Protein AF-A0A0U4VN98-F1 (afdb_monomer)

Sequence (95 aa):
MAAYDFILNDASGRRILDRARFALRIIHRGVVTNPTNNFTTKTYDVPGDLGSRYMIWVQEEKQGYGIPAYRVDGRRVTLNLTGNQSALILAVSFG

Solvent-accessible surface area (backbone atoms only — not comparable to full-atom values): 5876 Å² total; per-residue (Å²): 136,71,78,58,85,51,78,44,59,47,98,86,67,49,74,77,36,77,75,58,75,56,65,59,41,80,78,43,80,49,76,52,66,42,93,44,77,51,78,47,78,48,77,47,72,58,83,78,86,70,73,95,51,55,48,81,46,78,38,53,63,53,92,90,72,57,67,61,59,67,48,78,57,92,59,34,37,40,35,47,31,46,52,67,35,39,36,30,41,33,34,32,32,66,123

Foldseek 3Di:
DDWDFDFDADPVRHTPDHRDTFDKDFPDKDKDWDPAQAKDKDKDFTDDDLPDFKDKDKDWPDPPQGGFDWDDDPRMIIGTDHGGTMIMITIIGTD

Mean predicted aligned error: 9.32 Å

Radius of gyration: 14.79 Å; Cα contacts (8 Å, |Δi|>4): 197; chains: 1; bounding box: 32×34×34 Å

Secondary structure (DSSP, 8-state):
--B----EE-TTS-EEESS---BEEEEEEEEEE-SSSS-EEEEEEPPS---SSEEEEEEESSTTS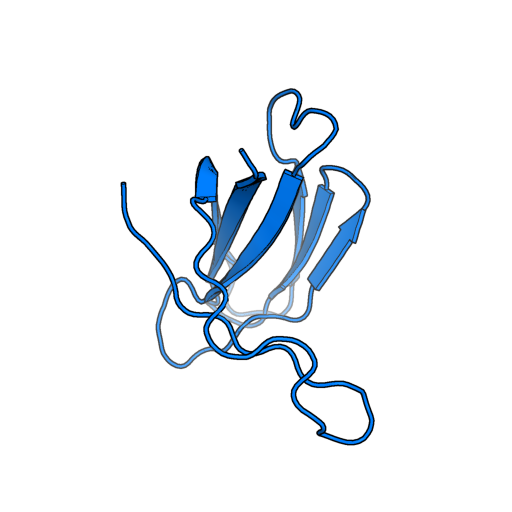-PPEEEEETTEEEEEE-TT-EEEEEEEEE-

Structure (mmCIF, N/CA/C/O backbone):
data_AF-A0A0U4VN98-F1
#
_entry.id   AF-A0A0U4VN98-F1
#
loop_
_atom_site.group_PDB
_atom_site.id
_atom_site.type_symbol
_atom_site.label_atom_id
_atom_site.label_alt_id
_atom_site.label_comp_id
_atom_site.label_asym_id
_atom_site.label_entity_id
_atom_site.label_seq_id
_atom_site.pdbx_PDB_ins_code
_atom_site.Cartn_x
_atom_site.Cartn_y
_atom_site.Cartn_z
_atom_site.occupancy
_atom_site.B_iso_or_equiv
_atom_site.auth_seq_id
_atom_site.auth_comp_id
_atom_site.auth_asym_id
_atom_site.auth_atom_id
_atom_site.pdbx_PDB_model_num
ATOM 1 N N . MET A 1 1 ? 19.798 -8.767 -1.448 1.00 47.50 1 MET A N 1
ATOM 2 C CA . MET A 1 1 ? 18.459 -8.965 -2.047 1.00 47.50 1 MET A CA 1
ATOM 3 C C . MET A 1 1 ? 17.729 -9.998 -1.204 1.00 47.50 1 MET A C 1
ATOM 5 O O . MET A 1 1 ? 18.316 -11.042 -0.958 1.00 47.50 1 MET A O 1
ATOM 9 N N . ALA A 1 2 ? 16.527 -9.700 -0.706 1.00 41.19 2 ALA A N 1
ATOM 10 C CA . ALA A 1 2 ? 15.699 -10.670 0.016 1.00 41.19 2 ALA A CA 1
ATOM 11 C C . ALA A 1 2 ? 14.733 -11.340 -0.974 1.00 41.19 2 ALA A C 1
ATOM 13 O O . ALA A 1 2 ? 14.122 -10.647 -1.787 1.00 41.19 2 ALA A O 1
ATOM 14 N N . ALA A 1 3 ? 14.635 -12.669 -0.936 1.00 41.25 3 ALA A N 1
ATOM 15 C CA . ALA A 1 3 ? 13.678 -13.443 -1.723 1.00 41.25 3 ALA A CA 1
ATOM 16 C C . ALA A 1 3 ? 12.459 -13.766 -0.849 1.00 41.25 3 ALA A C 1
ATOM 18 O O . ALA A 1 3 ? 12.627 -14.158 0.304 1.00 41.25 3 ALA A O 1
ATOM 19 N N . TYR A 1 4 ? 11.259 -13.597 -1.398 1.00 49.09 4 TYR A N 1
ATOM 20 C CA . TYR A 1 4 ? 9.993 -13.877 -0.721 1.00 49.09 4 TYR A CA 1
ATOM 21 C C . TYR A 1 4 ? 9.276 -15.006 -1.464 1.00 49.09 4 TYR A C 1
ATOM 23 O O . TYR A 1 4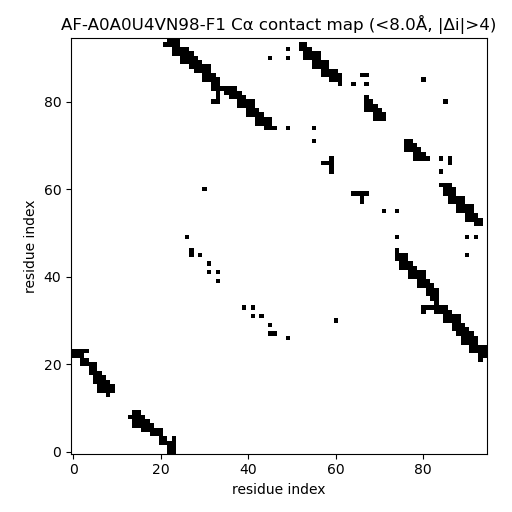 ? 9.243 -14.999 -2.696 1.00 49.09 4 TYR A O 1
ATOM 31 N N . ASP A 1 5 ? 8.722 -15.970 -0.729 1.00 46.62 5 ASP A N 1
ATOM 32 C CA . ASP A 1 5 ? 7.946 -17.066 -1.308 1.00 46.62 5 ASP A CA 1
ATOM 33 C C . ASP A 1 5 ? 6.470 -16.648 -1.403 1.00 46.62 5 ASP A C 1
ATOM 35 O O . ASP A 1 5 ? 5.876 -16.208 -0.418 1.00 46.62 5 ASP A O 1
ATOM 39 N N . PHE A 1 6 ? 5.871 -16.787 -2.587 1.00 49.78 6 PHE A N 1
ATOM 40 C CA . PHE A 1 6 ? 4.453 -16.506 -2.817 1.00 49.78 6 PHE A CA 1
ATOM 41 C C . PHE A 1 6 ? 3.725 -17.764 -3.279 1.00 49.78 6 PHE A C 1
ATOM 43 O O . PHE A 1 6 ? 4.266 -18.560 -4.049 1.00 49.78 6 PHE A O 1
ATOM 50 N N . ILE A 1 7 ? 2.473 -17.903 -2.845 1.00 51.16 7 ILE A N 1
ATOM 51 C CA . ILE A 1 7 ? 1.534 -18.909 -3.342 1.00 51.16 7 ILE A CA 1
ATOM 52 C C . ILE A 1 7 ? 0.335 -18.152 -3.915 1.00 51.16 7 ILE A C 1
ATOM 54 O O . ILE A 1 7 ? -0.350 -17.437 -3.185 1.00 51.16 7 ILE A O 1
ATOM 58 N N . LEU A 1 8 ? 0.093 -18.301 -5.218 1.00 53.84 8 LEU A N 1
ATOM 59 C CA . LEU A 1 8 ? -1.101 -17.788 -5.895 1.00 53.84 8 LEU A CA 1
ATOM 60 C C . LEU A 1 8 ? -1.998 -18.967 -6.263 1.00 53.84 8 LEU A C 1
ATOM 62 O O . LEU A 1 8 ? -1.580 -19.869 -6.994 1.00 53.84 8 LEU A O 1
ATOM 66 N N . ASN A 1 9 ? -3.231 -18.937 -5.768 1.00 59.94 9 ASN A N 1
ATOM 67 C CA . ASN A 1 9 ? -4.266 -19.909 -6.101 1.00 59.94 9 ASN A CA 1
ATOM 68 C C . ASN A 1 9 ? -5.299 -19.264 -7.033 1.00 59.94 9 ASN A C 1
ATOM 70 O O . ASN A 1 9 ? -5.551 -18.062 -6.931 1.00 59.94 9 ASN A O 1
ATOM 74 N N . ASP A 1 10 ? -5.904 -20.046 -7.926 1.00 50.19 10 ASP A N 1
ATOM 75 C CA . ASP A 1 10 ? -7.096 -19.605 -8.653 1.00 50.19 10 ASP A CA 1
ATOM 76 C C . ASP A 1 10 ? -8.334 -19.645 -7.750 1.00 50.19 10 ASP A C 1
ATOM 78 O O . ASP A 1 10 ? -8.298 -20.129 -6.617 1.00 50.19 10 ASP A O 1
ATOM 82 N N . ALA A 1 11 ? -9.453 -19.136 -8.270 1.00 43.28 11 ALA A N 1
ATOM 83 C CA . ALA A 1 11 ? -10.736 -19.141 -7.571 1.00 43.28 11 ALA A CA 1
ATOM 84 C C . ALA A 1 11 ? -11.236 -20.560 -7.225 1.00 43.28 11 ALA A C 1
ATOM 86 O O . ALA A 1 11 ? -12.074 -20.704 -6.340 1.00 43.28 11 ALA A O 1
ATOM 87 N N . SER A 1 12 ? -10.714 -21.602 -7.886 1.00 61.19 12 SER A N 1
ATOM 88 C CA . SER A 1 12 ? -11.002 -23.009 -7.580 1.00 61.19 12 SER A CA 1
ATOM 89 C C . SER A 1 12 ? -10.023 -23.636 -6.577 1.00 61.19 12 SER A C 1
ATOM 91 O O . SER A 1 12 ? -10.131 -24.819 -6.267 1.00 61.19 12 SER A O 1
ATOM 93 N N . GLY A 1 13 ? -9.074 -22.855 -6.046 1.00 62.00 13 GLY A N 1
ATOM 94 C CA . GLY A 1 13 ? -8.089 -23.302 -5.061 1.00 62.00 13 GLY A CA 1
ATOM 95 C C . GLY A 1 13 ? -6.888 -24.039 -5.656 1.00 62.00 13 GLY A C 1
ATOM 96 O O . GLY A 1 13 ? -6.043 -24.531 -4.906 1.00 62.00 13 GLY A O 1
ATOM 97 N N . ARG A 1 14 ? -6.766 -24.113 -6.985 1.00 56.66 14 ARG A N 1
ATOM 98 C CA . ARG A 1 14 ? -5.607 -24.727 -7.637 1.00 56.66 14 ARG A CA 1
ATOM 99 C C . ARG A 1 14 ? -4.436 -23.749 -7.618 1.00 56.66 14 ARG A C 1
ATOM 101 O O . ARG A 1 14 ? -4.576 -22.582 -7.981 1.00 56.66 14 ARG A O 1
ATOM 108 N N . ARG A 1 15 ? -3.259 -24.247 -7.229 1.00 50.59 15 ARG A N 1
ATOM 109 C CA . ARG A 1 15 ? -2.001 -23.488 -7.248 1.00 50.59 15 ARG A CA 1
ATOM 110 C C . ARG A 1 15 ? -1.634 -23.141 -8.689 1.00 50.59 15 ARG A C 1
ATOM 112 O O . ARG A 1 15 ? -1.312 -24.030 -9.472 1.00 50.59 15 ARG A O 1
ATOM 119 N N . ILE A 1 16 ? -1.687 -21.858 -9.031 1.00 46.06 16 ILE A N 1
ATOM 120 C CA . ILE A 1 16 ? -1.274 -21.338 -10.345 1.00 46.06 16 ILE A CA 1
ATOM 121 C C . ILE A 1 16 ? 0.225 -21.006 -10.335 1.00 46.06 16 ILE A C 1
ATOM 123 O O . ILE A 1 16 ? 0.883 -21.043 -11.370 1.00 46.06 16 ILE A O 1
ATOM 127 N N . LEU A 1 17 ? 0.772 -20.702 -9.155 1.00 51.12 17 LEU A N 1
ATOM 128 C CA . LEU A 1 17 ? 2.180 -20.389 -8.947 1.00 51.12 17 LEU A CA 1
ATOM 129 C C . LEU A 1 17 ? 2.651 -21.070 -7.652 1.00 51.12 17 LEU A C 1
ATOM 131 O O . LEU A 1 17 ? 2.186 -20.716 -6.567 1.00 51.12 17 LEU A O 1
ATOM 135 N N . ASP A 1 18 ? 3.546 -22.054 -7.767 1.00 45.50 18 ASP A N 1
ATOM 136 C CA . ASP A 1 18 ? 4.157 -22.773 -6.639 1.00 45.50 18 ASP A CA 1
ATOM 137 C C . ASP A 1 18 ? 5.678 -22.544 -6.674 1.00 45.50 18 ASP A C 1
ATOM 139 O O . ASP A 1 18 ? 6.332 -22.857 -7.669 1.00 45.50 18 ASP A O 1
ATOM 143 N N . ARG A 1 19 ? 6.239 -21.949 -5.612 1.00 48.41 19 ARG A N 1
ATOM 144 C CA . ARG A 1 19 ? 7.686 -21.682 -5.432 1.00 48.41 19 ARG A CA 1
ATOM 145 C C . ARG A 1 19 ? 8.369 -20.820 -6.505 1.00 48.41 19 ARG A C 1
ATOM 147 O O . ARG A 1 19 ? 9.591 -20.886 -6.657 1.00 48.41 19 ARG A O 1
ATOM 154 N N . ALA A 1 20 ? 7.638 -19.970 -7.222 1.00 51.19 20 ALA A N 1
ATOM 155 C CA . ALA A 1 20 ? 8.282 -18.970 -8.069 1.00 51.19 20 ALA A CA 1
ATOM 156 C C . ALA A 1 20 ? 8.996 -17.929 -7.190 1.00 51.19 20 ALA A C 1
ATOM 158 O O . ALA A 1 20 ? 8.361 -17.160 -6.470 1.00 51.19 20 ALA A O 1
ATOM 159 N N . ARG A 1 21 ? 10.328 -17.912 -7.257 1.00 51.38 21 ARG A N 1
ATOM 160 C CA . ARG A 1 21 ? 11.174 -16.907 -6.610 1.00 51.38 21 ARG A CA 1
ATOM 161 C C . ARG A 1 21 ? 11.459 -15.795 -7.601 1.00 51.38 21 ARG A C 1
ATOM 163 O O . ARG A 1 21 ? 12.240 -15.984 -8.528 1.00 51.38 21 ARG A O 1
ATOM 170 N N . PHE A 1 22 ? 10.848 -14.638 -7.400 1.00 59.59 22 PHE A N 1
ATOM 171 C CA . PHE A 1 22 ? 11.167 -13.437 -8.164 1.00 59.59 22 PHE A CA 1
ATOM 172 C C . PHE A 1 22 ? 11.880 -12.426 -7.266 1.00 59.59 22 PHE A C 1
ATOM 174 O O . PHE A 1 22 ? 11.525 -12.234 -6.101 1.00 59.59 22 PHE A O 1
ATOM 181 N N . ALA A 1 23 ? 12.931 -11.802 -7.800 1.00 63.28 23 ALA A N 1
ATOM 182 C CA . ALA A 1 23 ? 13.612 -10.715 -7.119 1.00 63.28 23 ALA A CA 1
ATOM 183 C C . ALA A 1 23 ? 12.694 -9.489 -7.134 1.00 63.28 23 ALA A C 1
ATOM 185 O O . ALA A 1 23 ? 12.425 -8.910 -8.185 1.00 63.28 23 ALA A O 1
ATOM 186 N N . LEU A 1 24 ? 12.206 -9.105 -5.957 1.00 74.50 24 LEU A N 1
ATOM 187 C CA . LEU A 1 24 ? 11.474 -7.861 -5.775 1.00 74.50 24 LEU A CA 1
ATOM 188 C C . LEU A 1 24 ? 12.425 -6.758 -5.338 1.00 74.50 24 LEU A C 1
ATOM 190 O O . LEU A 1 24 ? 13.262 -6.948 -4.450 1.00 74.50 24 LEU A O 1
ATOM 194 N N . ARG A 1 25 ? 12.239 -5.570 -5.908 1.00 81.62 25 ARG A N 1
ATOM 195 C CA . ARG A 1 25 ? 12.842 -4.345 -5.392 1.00 81.62 25 ARG A CA 1
ATOM 196 C C . ARG A 1 25 ? 11.761 -3.492 -4.755 1.00 81.62 25 ARG A C 1
ATOM 198 O O . ARG A 1 25 ? 10.808 -3.109 -5.421 1.00 81.62 25 ARG A O 1
ATOM 205 N N . ILE A 1 26 ? 11.934 -3.147 -3.483 1.00 86.44 26 ILE A N 1
ATOM 206 C CA . ILE A 1 26 ? 11.115 -2.112 -2.848 1.00 86.44 26 ILE A CA 1
ATOM 207 C C . ILE A 1 26 ? 11.574 -0.765 -3.409 1.00 86.44 26 ILE A C 1
ATOM 209 O O . ILE A 1 26 ? 12.736 -0.388 -3.249 1.00 86.44 26 ILE A O 1
ATOM 213 N N . ILE A 1 27 ? 10.670 -0.072 -4.095 1.00 89.44 27 ILE A N 1
ATOM 214 C CA . ILE A 1 27 ? 10.904 1.262 -4.663 1.00 89.44 27 ILE A CA 1
ATOM 215 C C . ILE A 1 27 ? 10.340 2.361 -3.761 1.00 89.44 27 ILE A C 1
ATOM 217 O O . ILE A 1 27 ? 10.880 3.461 -3.738 1.00 89.44 27 ILE A O 1
ATOM 221 N N . HIS A 1 28 ? 9.311 2.051 -2.965 1.00 91.12 28 HIS A N 1
ATOM 222 C CA . HIS A 1 28 ? 8.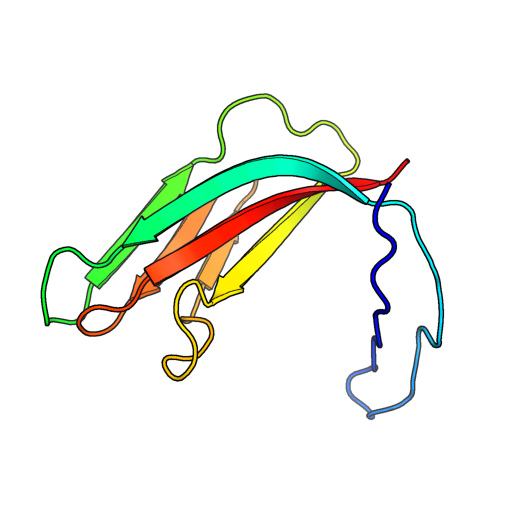759 2.970 -1.974 1.00 91.12 28 HIS A CA 1
ATOM 223 C C . HIS A 1 28 ? 8.208 2.236 -0.750 1.00 91.12 28 HIS A C 1
ATOM 225 O O . HIS A 1 28 ? 7.687 1.124 -0.863 1.00 91.12 28 HIS A O 1
ATOM 231 N N . ARG A 1 29 ? 8.281 2.898 0.409 1.00 92.94 29 ARG A N 1
ATOM 232 C CA . ARG A 1 29 ? 7.717 2.444 1.682 1.00 92.94 29 ARG A CA 1
ATOM 233 C C . ARG A 1 29 ? 7.019 3.605 2.392 1.00 92.94 29 ARG A C 1
ATOM 235 O O . ARG A 1 29 ? 7.642 4.634 2.637 1.00 92.94 29 ARG A O 1
ATOM 242 N N . GLY A 1 30 ? 5.764 3.415 2.788 1.00 93.81 30 GLY A N 1
ATOM 243 C CA . GLY A 1 30 ? 5.006 4.371 3.602 1.00 93.81 30 GLY A CA 1
ATOM 244 C C . GLY A 1 30 ? 4.149 3.674 4.653 1.00 93.81 30 GLY A C 1
ATOM 245 O O . GLY A 1 30 ? 3.749 2.532 4.458 1.00 93.81 30 GLY A O 1
ATOM 246 N N . VAL A 1 31 ? 3.865 4.348 5.767 1.00 94.50 31 VAL A N 1
ATOM 247 C CA . VAL A 1 31 ? 2.936 3.855 6.796 1.00 94.50 31 VAL A CA 1
ATOM 248 C C . VAL A 1 31 ? 1.748 4.800 6.875 1.00 94.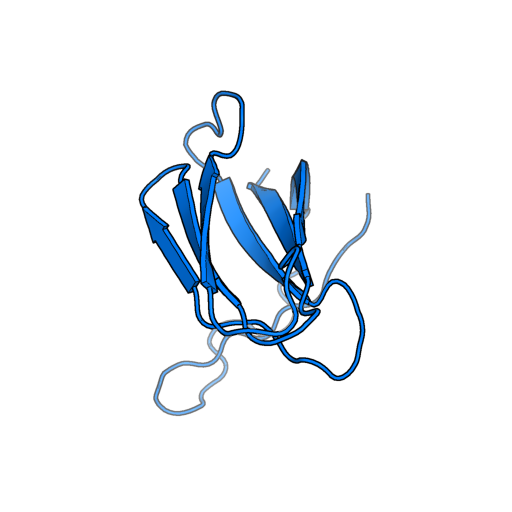50 31 VAL A C 1
ATOM 250 O O . VAL A 1 31 ? 1.919 6.016 6.958 1.00 94.50 31 VAL A O 1
ATOM 253 N N . VAL A 1 32 ? 0.544 4.237 6.849 1.00 93.75 32 VAL A N 1
ATOM 254 C CA . VAL A 1 32 ? -0.705 4.982 6.989 1.00 93.75 32 VAL A CA 1
ATOM 255 C C . VAL A 1 32 ? -1.368 4.557 8.284 1.00 93.75 32 VAL A C 1
ATOM 257 O O . VAL A 1 32 ? -1.811 3.420 8.414 1.00 93.75 32 VAL A O 1
ATOM 260 N N . THR A 1 33 ? -1.453 5.488 9.227 1.00 92.19 33 THR A N 1
ATOM 261 C CA . THR A 1 33 ? -2.026 5.237 10.553 1.00 92.19 33 THR A CA 1
ATOM 262 C C . THR A 1 33 ? -3.356 5.958 10.706 1.00 92.19 33 THR A C 1
ATOM 264 O O . THR A 1 33 ? -3.495 7.125 10.304 1.00 92.19 33 THR A O 1
ATOM 267 N N . ASN A 1 34 ? -4.330 5.279 11.308 1.00 90.62 34 ASN A N 1
ATOM 268 C CA . ASN A 1 34 ? -5.541 5.905 11.810 1.00 90.62 34 ASN A CA 1
ATOM 269 C C . ASN A 1 34 ? -5.184 6.778 13.025 1.00 90.62 34 ASN A C 1
ATOM 271 O O . ASN A 1 34 ? -4.754 6.243 14.043 1.00 90.62 34 ASN A O 1
ATOM 275 N N . PRO A 1 35 ? -5.324 8.113 12.941 1.00 81.94 35 PRO A N 1
ATOM 276 C CA . PRO A 1 35 ? -4.954 9.002 14.034 1.00 81.94 35 PRO A CA 1
ATOM 277 C C . PRO A 1 35 ? -6.021 9.021 15.136 1.00 81.94 35 PRO A C 1
ATOM 279 O O . PRO A 1 35 ? -5.859 9.710 16.136 1.00 81.94 35 PRO A O 1
ATOM 282 N N . THR A 1 36 ? -7.132 8.310 14.935 1.00 82.50 36 THR A N 1
ATOM 283 C CA . THR A 1 36 ? -8.275 8.271 15.839 1.00 82.50 36 THR A CA 1
ATOM 284 C C . THR A 1 36 ? -8.608 6.830 16.207 1.00 82.50 36 THR A C 1
ATOM 286 O O . THR A 1 36 ? -8.206 5.883 15.531 1.00 82.50 36 THR A O 1
ATOM 289 N N . ASN A 1 37 ? -9.408 6.652 17.256 1.00 84.50 37 ASN A N 1
ATOM 290 C CA . ASN A 1 37 ? -9.920 5.332 17.620 1.00 84.50 37 ASN A CA 1
ATOM 291 C C . ASN A 1 37 ? -11.227 4.960 16.882 1.00 84.50 37 ASN A C 1
ATOM 293 O O . ASN A 1 37 ? -11.882 3.987 17.240 1.00 84.50 37 ASN A O 1
ATOM 297 N N . ASN A 1 38 ? -11.616 5.728 15.858 1.00 89.12 38 ASN A N 1
ATOM 298 C CA . ASN A 1 38 ? -12.866 5.557 15.110 1.00 89.12 38 ASN A CA 1
ATOM 299 C C . ASN A 1 38 ? -12.605 5.017 13.700 1.00 89.12 38 ASN A C 1
ATOM 301 O O . ASN A 1 38 ? -11.477 5.049 13.218 1.00 89.12 38 ASN A O 1
ATOM 305 N N . PHE A 1 39 ? -13.650 4.553 13.012 1.00 91.81 39 PHE A N 1
ATOM 306 C CA . PHE A 1 39 ? -13.553 4.225 11.588 1.00 91.81 39 PHE A CA 1
ATOM 307 C C . PHE A 1 39 ? -13.188 5.468 10.765 1.00 91.81 39 PHE A C 1
ATOM 309 O O . PHE A 1 39 ? -13.792 6.529 10.930 1.00 91.81 39 PHE A O 1
ATOM 316 N N . THR A 1 40 ? -12.219 5.337 9.862 1.00 93.81 40 THR A N 1
ATOM 317 C CA . THR A 1 40 ? -11.826 6.408 8.946 1.00 93.81 40 THR A CA 1
ATOM 318 C C . THR A 1 40 ? -11.369 5.855 7.601 1.00 93.81 40 THR A C 1
ATOM 320 O O . THR A 1 40 ? -10.793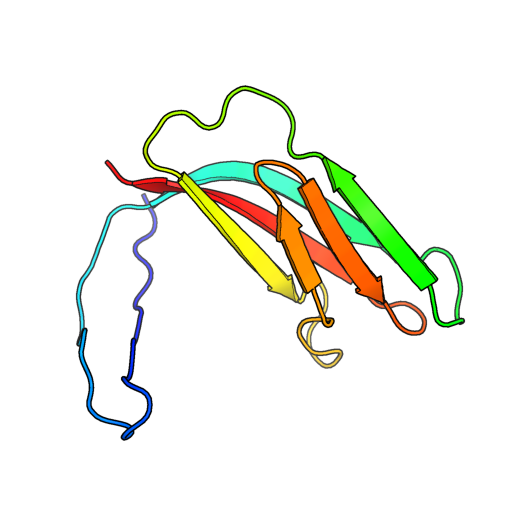 4.770 7.521 1.00 93.81 40 THR A O 1
ATOM 323 N N . THR A 1 41 ? -11.581 6.631 6.541 1.00 94.75 41 THR A N 1
ATOM 324 C CA . THR A 1 41 ? -11.027 6.347 5.219 1.00 94.75 41 THR A CA 1
ATOM 325 C C . THR A 1 41 ? -9.850 7.275 4.972 1.00 94.75 41 THR A C 1
ATOM 327 O O . THR A 1 41 ? -9.977 8.497 5.066 1.00 94.75 41 THR A O 1
ATOM 330 N N . LYS A 1 42 ? -8.694 6.703 4.636 1.00 94.62 42 LYS A N 1
ATOM 331 C CA . LYS A 1 42 ? -7.488 7.461 4.308 1.00 94.62 42 LYS A CA 1
ATOM 332 C C . LYS A 1 42 ? -6.991 7.124 2.922 1.00 94.62 42 LYS A C 1
ATOM 334 O O . LYS A 1 42 ? -6.948 5.965 2.530 1.00 94.62 42 LYS A O 1
ATOM 339 N N . THR A 1 43 ? -6.550 8.156 2.223 1.00 96.06 43 THR A N 1
ATOM 340 C CA . THR A 1 43 ? -5.919 8.029 0.918 1.00 96.06 43 THR A CA 1
ATOM 341 C C . THR A 1 43 ? -4.436 8.339 1.044 1.00 96.06 43 THR A C 1
ATOM 343 O O . THR A 1 43 ? -4.055 9.339 1.650 1.00 96.06 43 THR A O 1
ATOM 346 N N . TYR A 1 44 ? -3.611 7.469 0.475 1.00 95.50 44 TYR A N 1
ATOM 347 C CA . TYR A 1 44 ? -2.168 7.606 0.399 1.00 95.50 44 TYR A CA 1
ATOM 348 C C . TYR A 1 44 ? -1.720 7.555 -1.057 1.00 95.50 44 TYR A C 1
ATOM 350 O O . TYR A 1 44 ? -1.960 6.566 -1.747 1.00 95.50 44 TYR A O 1
ATOM 358 N N . ASP A 1 45 ? -1.064 8.615 -1.515 1.00 95.38 45 ASP A N 1
ATOM 359 C CA . ASP A 1 45 ? -0.469 8.668 -2.846 1.00 95.38 45 ASP A CA 1
ATOM 360 C C . ASP A 1 45 ? 0.997 8.228 -2.752 1.00 95.38 45 ASP A C 1
ATOM 362 O O . ASP A 1 45 ? 1.812 8.865 -2.082 1.00 95.38 45 ASP A O 1
ATOM 366 N N . VAL A 1 46 ? 1.338 7.127 -3.424 1.00 93.50 46 VAL A N 1
ATOM 367 C CA . VAL A 1 46 ? 2.722 6.661 -3.525 1.00 93.50 46 VAL A CA 1
ATOM 368 C C . VAL A 1 46 ? 3.521 7.684 -4.355 1.00 93.50 46 VAL A C 1
ATOM 370 O O . VAL A 1 46 ? 3.149 7.968 -5.503 1.00 93.50 46 VAL A O 1
ATOM 373 N N . PRO A 1 47 ? 4.593 8.275 -3.793 1.00 89.44 47 PRO A N 1
ATOM 374 C CA . PRO A 1 47 ? 5.374 9.298 -4.471 1.00 89.44 47 PRO A CA 1
ATOM 375 C C . PRO A 1 47 ? 6.227 8.706 -5.598 1.00 89.44 47 PRO A C 1
ATOM 377 O O . PRO A 1 47 ? 6.621 7.542 -5.563 1.00 89.44 47 PRO A O 1
ATOM 380 N N . GLY A 1 48 ? 6.553 9.556 -6.572 1.00 82.81 48 GLY A N 1
ATOM 381 C CA . GLY A 1 48 ? 7.403 9.205 -7.708 1.00 82.81 48 GLY A CA 1
ATOM 382 C C . GLY A 1 48 ? 6.671 8.516 -8.860 1.00 82.81 48 GLY A C 1
ATOM 383 O O . GLY A 1 48 ? 5.459 8.280 -8.820 1.00 82.81 48 GLY A O 1
ATOM 384 N N . ASP A 1 49 ? 7.442 8.238 -9.909 1.00 80.44 49 ASP A N 1
ATOM 385 C CA . ASP A 1 49 ? 7.034 7.373 -11.010 1.00 80.44 49 ASP A CA 1
ATOM 386 C C . ASP A 1 49 ? 7.372 5.921 -10.652 1.00 80.44 49 ASP A C 1
ATOM 388 O O . ASP A 1 49 ? 8.501 5.606 -10.271 1.00 80.44 49 ASP A O 1
ATOM 392 N N . LEU A 1 50 ? 6.376 5.045 -10.741 1.00 80.81 50 LEU A N 1
ATOM 393 C CA . LEU A 1 50 ? 6.505 3.630 -10.396 1.00 80.81 50 LEU A CA 1
ATOM 394 C C . LEU A 1 50 ? 6.946 2.786 -11.605 1.00 80.81 50 LEU A C 1
ATOM 396 O O . LEU A 1 50 ? 7.278 1.610 -11.452 1.00 80.81 50 LEU A O 1
ATOM 400 N N . GLY A 1 51 ? 6.995 3.387 -12.798 1.00 75.06 51 GLY A N 1
ATOM 401 C CA . GLY A 1 51 ? 7.339 2.713 -14.042 1.00 75.06 51 GLY A CA 1
ATOM 402 C C . GLY A 1 51 ? 6.236 1.773 -14.534 1.00 75.06 51 GLY A C 1
ATOM 403 O O . GLY A 1 51 ? 5.109 1.773 -14.048 1.00 75.06 51 GLY A O 1
ATOM 404 N N . SER A 1 52 ? 6.552 0.951 -15.535 1.00 75.44 52 SER A N 1
ATOM 405 C CA . SER A 1 52 ? 5.580 0.055 -16.183 1.00 75.44 52 SER A CA 1
ATOM 406 C C . SER A 1 52 ? 5.409 -1.303 -15.493 1.00 75.44 52 SER A C 1
ATOM 408 O O . SER A 1 52 ? 4.478 -2.038 -15.813 1.00 75.44 52 SER A O 1
ATOM 410 N N . ARG A 1 53 ? 6.302 -1.663 -14.564 1.00 80.44 53 ARG A N 1
ATOM 411 C CA . ARG A 1 53 ? 6.346 -2.987 -13.919 1.00 80.44 53 ARG A CA 1
ATOM 412 C C . ARG A 1 53 ? 6.430 -2.864 -12.403 1.00 80.44 53 ARG A C 1
ATOM 414 O O . ARG A 1 53 ? 7.445 -3.213 -11.797 1.00 80.44 53 ARG A O 1
ATOM 421 N N . TYR A 1 54 ? 5.351 -2.376 -11.803 1.00 86.69 54 TYR A N 1
ATOM 422 C CA . TYR A 1 54 ? 5.216 -2.286 -10.355 1.00 86.69 54 TYR A CA 1
ATOM 423 C C . TYR A 1 54 ? 3.938 -2.944 -9.849 1.00 86.69 54 TYR A C 1
ATOM 425 O O . TYR A 1 54 ? 2.977 -3.154 -10.585 1.00 86.69 54 TYR A O 1
ATOM 433 N N . MET A 1 55 ? 3.937 -3.229 -8.555 1.00 89.06 55 MET A N 1
ATOM 434 C CA . MET A 1 55 ? 2.766 -3.610 -7.786 1.00 89.06 55 MET A CA 1
ATOM 435 C C . MET A 1 55 ? 2.766 -2.818 -6.481 1.00 89.06 55 MET A C 1
ATOM 437 O O . MET A 1 55 ? 3.821 -2.560 -5.897 1.00 89.06 55 MET A O 1
ATOM 441 N N . ILE A 1 56 ? 1.578 -2.439 -6.018 1.00 91.44 56 ILE A N 1
ATOM 442 C CA . ILE A 1 56 ? 1.397 -1.927 -4.664 1.00 91.44 56 ILE A CA 1
ATOM 443 C C . ILE A 1 56 ? 0.964 -3.089 -3.782 1.00 91.44 56 ILE A C 1
ATOM 445 O O . ILE A 1 56 ? -0.033 -3.753 -4.052 1.00 91.44 56 ILE A O 1
ATOM 449 N N . TRP A 1 57 ? 1.719 -3.311 -2.717 1.00 90.00 57 TRP A N 1
ATOM 450 C CA . TRP A 1 57 ? 1.437 -4.304 -1.702 1.00 90.00 57 TRP A CA 1
ATOM 451 C C . TRP A 1 57 ? 1.108 -3.599 -0.388 1.00 90.00 57 TRP A C 1
ATOM 453 O O . TRP A 1 57 ? 1.919 -2.849 0.156 1.00 90.00 57 TRP A O 1
ATOM 463 N N . VAL A 1 58 ? -0.099 -3.846 0.118 1.00 91.31 58 VAL A N 1
ATOM 464 C CA . VAL A 1 58 ? -0.533 -3.420 1.450 1.00 91.31 58 VAL A CA 1
ATOM 465 C C . VAL A 1 58 ? -0.321 -4.560 2.439 1.00 91.31 58 VAL A C 1
ATOM 467 O O . VAL A 1 58 ? -0.774 -5.682 2.214 1.00 91.31 58 VAL A O 1
ATOM 470 N N . GLN A 1 59 ? 0.370 -4.263 3.530 1.00 90.81 59 GLN A N 1
ATOM 471 C CA . GLN A 1 59 ? 0.616 -5.179 4.633 1.00 90.81 59 GLN A CA 1
ATOM 472 C C . GLN A 1 59 ? 0.124 -4.565 5.940 1.00 90.81 59 GLN A C 1
ATOM 474 O O . GLN A 1 59 ? -0.020 -3.350 6.083 1.00 90.81 59 GLN A O 1
ATOM 479 N N . GLU A 1 60 ? -0.119 -5.428 6.909 1.00 87.75 60 GLU A N 1
ATOM 480 C CA . GLU A 1 60 ? -0.338 -5.029 8.288 1.00 87.75 60 GLU A CA 1
ATOM 481 C C . GLU A 1 60 ? 0.961 -4.441 8.870 1.00 87.75 60 GLU A C 1
ATOM 483 O O . GLU A 1 60 ? 2.034 -5.018 8.700 1.00 87.75 60 GLU A O 1
ATOM 488 N N . GLU A 1 61 ? 0.887 -3.282 9.536 1.00 86.44 61 GLU A N 1
ATOM 489 C CA . GLU A 1 61 ? 2.063 -2.688 10.195 1.00 86.44 61 GLU A CA 1
ATOM 490 C C . GLU A 1 61 ? 2.266 -3.218 11.623 1.00 86.44 61 GLU A C 1
ATOM 492 O O . GLU A 1 61 ? 3.404 -3.409 12.048 1.00 86.44 61 GLU A O 1
ATOM 497 N N . LYS A 1 62 ? 1.174 -3.519 12.339 1.00 78.81 62 LYS A N 1
ATOM 498 C CA . LYS A 1 62 ? 1.172 -4.122 13.682 1.00 78.81 62 LYS A CA 1
ATOM 499 C C . LYS A 1 62 ? 0.391 -5.422 13.672 1.00 78.81 62 LYS A C 1
ATOM 501 O O . LYS A 1 62 ? -0.793 -5.384 13.371 1.00 78.81 62 LYS A O 1
ATOM 506 N N . GLN A 1 63 ? 1.026 -6.523 14.068 1.00 75.62 63 GLN A N 1
ATOM 507 C CA . GLN A 1 63 ? 0.386 -7.841 14.137 1.00 75.62 63 GLN A CA 1
ATOM 508 C C . GLN A 1 63 ? -0.918 -7.842 14.951 1.00 75.62 63 GLN A C 1
ATOM 510 O O . GLN A 1 63 ? -0.974 -7.294 16.053 1.00 75.62 63 GLN A O 1
ATOM 515 N N . GLY A 1 64 ? -1.927 -8.545 14.433 1.00 76.81 64 GLY A N 1
ATOM 516 C CA . GLY A 1 64 ? -3.183 -8.867 15.118 1.00 76.81 64 GLY A CA 1
ATOM 517 C C . GLY A 1 64 ? -4.388 -7.990 14.751 1.00 76.81 64 GLY A C 1
ATOM 518 O O . GLY A 1 64 ? -5.495 -8.270 15.200 1.00 76.81 64 GLY A O 1
ATOM 519 N N . TYR A 1 65 ? -4.203 -6.967 13.923 1.00 79.88 65 TYR A N 1
ATOM 520 C CA . TYR A 1 65 ? -5.237 -6.061 13.421 1.00 79.88 65 TYR A CA 1
ATOM 521 C C . TYR A 1 65 ? -5.763 -6.423 12.025 1.00 79.88 65 TYR A C 1
ATOM 523 O O . TYR A 1 65 ? -6.814 -5.920 11.624 1.00 79.88 65 TYR A O 1
ATOM 531 N N . GLY A 1 66 ? -5.054 -7.285 11.298 1.00 85.25 66 GLY A N 1
ATOM 532 C CA . GLY A 1 66 ? -5.344 -7.658 9.922 1.00 85.25 66 GLY A CA 1
ATOM 533 C C . GLY A 1 66 ? -4.976 -6.572 8.908 1.00 85.25 66 GLY A C 1
ATOM 534 O O . GLY A 1 66 ? -4.673 -5.425 9.240 1.00 85.25 66 GLY A O 1
ATOM 535 N N . ILE A 1 67 ? -5.010 -6.947 7.629 1.00 87.19 67 ILE A N 1
ATOM 536 C CA . ILE A 1 67 ? -4.869 -5.987 6.533 1.00 87.19 67 ILE A CA 1
ATOM 537 C C . ILE A 1 67 ? -6.225 -5.279 6.373 1.00 87.19 67 ILE A C 1
ATOM 539 O O . ILE A 1 67 ? -7.228 -5.963 6.151 1.00 87.19 67 ILE A O 1
ATOM 543 N N . PRO A 1 68 ? -6.293 -3.939 6.486 1.00 91.12 68 PRO A N 1
ATOM 544 C CA . PRO A 1 68 ? -7.548 -3.208 6.326 1.00 91.12 68 PRO A CA 1
ATOM 545 C C . PRO A 1 68 ? -8.097 -3.377 4.911 1.00 91.12 68 PRO A C 1
ATOM 547 O O . PRO A 1 68 ? -7.338 -3.609 3.976 1.00 91.12 68 PRO A O 1
ATOM 550 N N . ALA A 1 69 ? -9.404 -3.198 4.718 1.00 91.81 69 ALA A N 1
ATOM 551 C CA . ALA A 1 69 ? -9.960 -3.160 3.369 1.00 91.81 69 ALA A CA 1
ATOM 552 C C . ALA A 1 69 ? -9.353 -1.981 2.591 1.00 91.81 69 ALA A C 1
ATOM 554 O O . ALA A 1 69 ? -9.310 -0.854 3.094 1.00 91.81 69 ALA A O 1
ATOM 555 N N . TYR A 1 70 ? -8.887 -2.232 1.367 1.00 94.94 70 TYR A N 1
ATOM 556 C CA . TYR A 1 70 ? -8.230 -1.215 0.555 1.00 94.94 70 TYR A CA 1
ATOM 557 C C . TYR A 1 70 ? -8.578 -1.324 -0.926 1.00 94.94 70 TYR A C 1
ATOM 559 O O . TYR A 1 70 ? -8.921 -2.390 -1.434 1.00 94.94 70 TYR A O 1
ATOM 567 N N . ARG A 1 71 ? -8.452 -0.194 -1.622 1.00 95.19 71 ARG A N 1
ATOM 568 C CA . ARG A 1 71 ? -8.508 -0.090 -3.080 1.00 95.19 71 ARG A CA 1
ATOM 569 C C . ARG A 1 71 ? -7.233 0.572 -3.579 1.00 95.19 71 ARG A C 1
ATOM 571 O O . ARG A 1 71 ? -6.779 1.549 -2.987 1.00 95.19 71 ARG A O 1
ATOM 578 N N . VAL A 1 72 ? -6.697 0.069 -4.685 1.00 92.38 72 VAL A N 1
ATOM 579 C CA . VAL A 1 72 ? -5.589 0.697 -5.410 1.00 92.38 72 VAL A CA 1
ATOM 580 C C . VAL A 1 72 ? -6.113 1.250 -6.732 1.00 92.38 72 VAL A C 1
ATOM 582 O O . VAL A 1 72 ? -6.817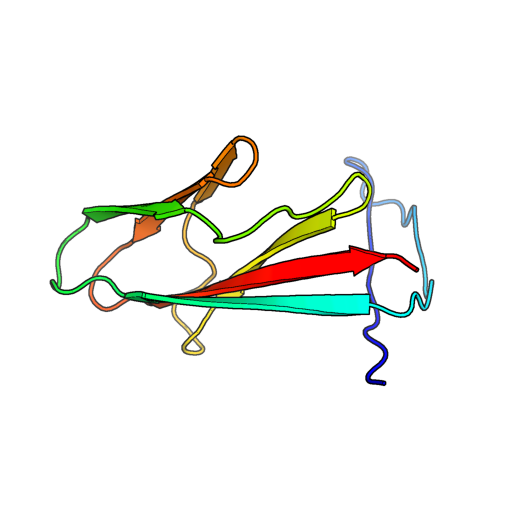 0.553 -7.457 1.00 92.38 72 VAL A O 1
ATOM 585 N N . ASP A 1 73 ? -5.783 2.504 -7.026 1.00 91.38 73 ASP A N 1
ATOM 586 C CA . ASP A 1 73 ? -6.122 3.205 -8.264 1.00 91.38 73 ASP A CA 1
ATOM 587 C C . ASP A 1 73 ? -4.876 3.938 -8.783 1.00 91.38 73 ASP A C 1
ATOM 589 O O . ASP A 1 73 ? -4.487 4.999 -8.284 1.00 91.38 73 ASP A O 1
ATOM 593 N N . GLY A 1 74 ? -4.164 3.297 -9.711 1.00 89.25 74 GLY A N 1
ATOM 594 C CA . GLY A 1 74 ? -2.824 3.716 -10.117 1.00 89.25 74 GLY A CA 1
ATOM 595 C C . GLY A 1 74 ? -1.867 3.782 -8.921 1.00 89.25 74 GLY A C 1
ATOM 596 O O . GLY A 1 74 ? -1.555 2.769 -8.300 1.00 89.25 74 GLY A O 1
ATOM 597 N N . ARG A 1 75 ? -1.414 4.995 -8.586 1.00 91.94 75 ARG A N 1
ATOM 598 C CA . ARG A 1 75 ? -0.472 5.269 -7.481 1.00 91.94 75 ARG A CA 1
ATOM 599 C C . ARG A 1 75 ? -1.167 5.510 -6.139 1.00 91.94 75 ARG A 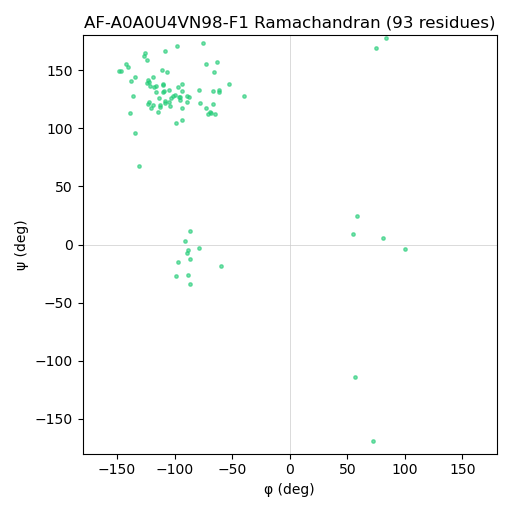C 1
ATOM 601 O O . ARG A 1 75 ? -0.498 5.728 -5.131 1.00 91.94 75 ARG A O 1
ATOM 608 N N . ARG A 1 76 ? -2.498 5.545 -6.137 1.00 94.69 76 ARG A N 1
ATOM 609 C CA . ARG A 1 76 ? -3.313 5.942 -4.996 1.00 94.69 76 ARG A CA 1
ATOM 610 C C . ARG A 1 76 ? -3.846 4.719 -4.272 1.00 94.69 76 ARG A C 1
ATOM 612 O O . ARG A 1 76 ? -4.476 3.861 -4.884 1.00 94.69 76 ARG A O 1
ATOM 619 N N . VAL A 1 77 ? -3.640 4.668 -2.963 1.00 96.44 77 VAL A N 1
ATOM 620 C CA . VAL A 1 77 ? -4.174 3.624 -2.088 1.00 96.44 77 VAL A CA 1
ATOM 621 C C . VAL A 1 77 ? -5.195 4.243 -1.153 1.00 96.44 77 VAL A C 1
ATOM 623 O O . VAL A 1 77 ? -4.856 5.110 -0.353 1.00 96.44 77 VAL A O 1
ATOM 626 N N . THR A 1 78 ? -6.441 3.795 -1.232 1.00 96.94 78 THR A N 1
ATOM 627 C CA . THR A 1 78 ? -7.499 4.195 -0.303 1.00 96.94 78 THR A CA 1
ATOM 628 C C . THR A 1 78 ? -7.759 3.049 0.664 1.00 96.94 78 THR A C 1
ATOM 630 O O . THR A 1 78 ? -8.047 1.937 0.233 1.00 96.94 78 THR A O 1
ATOM 633 N N . LEU A 1 79 ? -7.633 3.318 1.961 1.00 95.69 79 LEU A N 1
ATOM 634 C CA . LEU A 1 79 ? -7.713 2.352 3.054 1.00 95.69 79 LEU A CA 1
ATOM 635 C C . LEU A 1 79 ? -8.889 2.703 3.961 1.00 95.69 79 LEU A C 1
ATOM 637 O O . LEU A 1 79 ? -9.039 3.861 4.351 1.00 95.69 79 LEU A O 1
ATOM 641 N N . ASN A 1 80 ? -9.662 1.698 4.350 1.00 94.62 80 ASN A N 1
ATOM 642 C CA . ASN A 1 80 ? -10.676 1.797 5.392 1.00 94.62 80 ASN A CA 1
ATOM 643 C C . ASN A 1 80 ? -10.090 1.245 6.691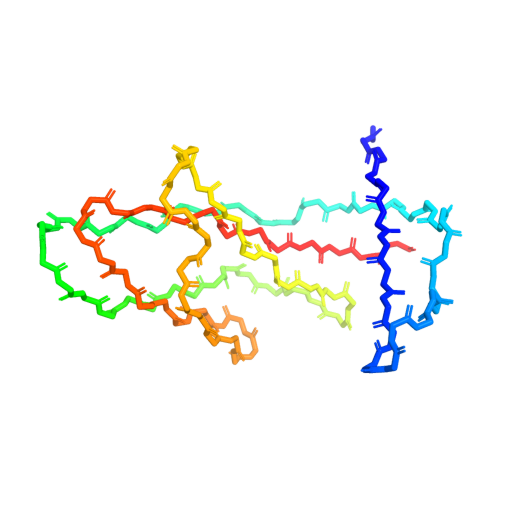 1.00 94.62 80 ASN A C 1
ATOM 645 O O . ASN A 1 80 ? -9.937 0.035 6.841 1.00 94.62 80 ASN A O 1
ATOM 649 N N . LEU A 1 81 ? -9.732 2.141 7.604 1.00 92.50 81 LEU A N 1
ATOM 650 C CA . LEU A 1 81 ? -9.040 1.822 8.846 1.00 92.50 81 LEU A CA 1
ATOM 651 C C . LEU A 1 81 ? -10.016 1.899 10.022 1.00 92.50 81 LEU A C 1
ATOM 653 O O . LEU A 1 81 ? -10.741 2.882 10.174 1.00 92.50 81 LEU A O 1
ATOM 657 N N . THR A 1 82 ? -10.001 0.893 10.890 1.00 90.38 82 THR A N 1
ATOM 658 C CA . THR A 1 82 ? -10.679 0.918 12.196 1.00 90.38 82 THR A CA 1
ATOM 659 C C . THR A 1 82 ? -9.696 1.275 13.312 1.00 90.38 82 THR A C 1
ATOM 661 O O . THR A 1 82 ? -8.501 1.416 13.061 1.00 90.38 82 THR A O 1
ATOM 664 N N . GLY A 1 83 ? -10.195 1.528 14.525 1.00 81.44 83 GLY A N 1
ATOM 665 C CA . GLY A 1 83 ? -9.446 2.145 15.629 1.00 81.44 83 GLY A CA 1
ATOM 666 C C . GLY A 1 83 ? -7.987 1.696 15.786 1.00 81.44 83 GLY A C 1
ATOM 667 O O . GLY A 1 83 ? -7.687 0.505 15.826 1.00 81.44 83 GLY A O 1
ATOM 668 N N . ASN A 1 84 ? -7.079 2.675 15.854 1.00 83.75 84 ASN A N 1
ATOM 669 C CA . ASN A 1 84 ? -5.626 2.510 16.003 1.00 83.75 84 ASN A CA 1
ATOM 670 C C . ASN A 1 84 ? -4.923 1.610 14.964 1.00 83.75 84 ASN A C 1
ATOM 672 O O . ASN A 1 84 ? -3.728 1.341 15.119 1.00 83.75 84 ASN A O 1
ATOM 676 N N . GLN A 1 85 ? -5.609 1.177 13.900 1.00 89.38 85 GLN A N 1
ATOM 677 C CA . GLN A 1 85 ? -4.985 0.409 12.829 1.00 89.38 85 GLN A CA 1
ATOM 678 C C . GLN A 1 85 ? -3.957 1.239 12.064 1.00 89.38 85 GLN A C 1
ATOM 680 O O . GLN A 1 85 ? -4.102 2.449 11.846 1.00 89.38 85 GLN A O 1
ATOM 685 N N . SER A 1 86 ? -2.941 0.536 11.586 1.00 91.12 86 SER A N 1
ATOM 686 C CA . SER A 1 86 ? -1.892 1.050 10.723 1.00 91.12 86 SER A CA 1
ATOM 687 C C . SER A 1 86 ? -1.584 0.037 9.626 1.00 91.12 86 SER A C 1
ATOM 689 O O . SER A 1 86 ? -1.558 -1.174 9.852 1.00 91.12 86 SER A O 1
ATOM 691 N N . ALA A 1 87 ? -1.355 0.546 8.419 1.00 93.31 87 ALA A N 1
ATOM 692 C CA . ALA A 1 87 ? -1.017 -0.259 7.255 1.00 93.31 87 ALA A CA 1
ATOM 693 C C . ALA A 1 87 ? 0.329 0.177 6.681 1.00 93.31 87 ALA A C 1
ATOM 695 O O . ALA A 1 87 ? 0.605 1.372 6.537 1.00 93.31 87 ALA A O 1
ATOM 696 N N . LEU A 1 88 ? 1.148 -0.804 6.326 1.00 94.12 88 LEU A N 1
ATOM 697 C CA . LEU A 1 88 ? 2.381 -0.622 5.584 1.00 94.12 88 LEU A CA 1
ATOM 698 C C . LEU A 1 88 ? 2.069 -0.688 4.087 1.00 94.12 88 LEU A C 1
ATOM 700 O O . LEU A 1 88 ? 1.548 -1.683 3.591 1.00 94.12 88 LEU A O 1
ATOM 704 N N . ILE A 1 89 ? 2.412 0.369 3.362 1.00 95.31 89 ILE A N 1
ATOM 705 C CA . ILE A 1 89 ? 2.276 0.468 1.911 1.00 95.31 89 ILE A CA 1
ATOM 706 C C . ILE A 1 89 ? 3.655 0.295 1.290 1.00 95.31 89 ILE A C 1
ATOM 708 O O . ILE A 1 89 ? 4.566 1.089 1.540 1.00 95.31 89 ILE A 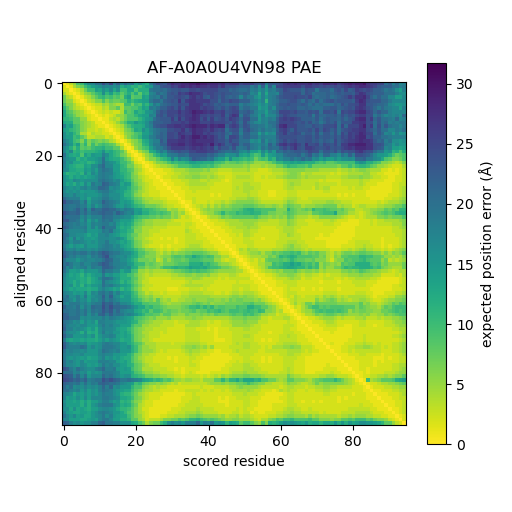O 1
ATOM 712 N N . LEU A 1 90 ? 3.804 -0.738 0.470 1.00 92.25 90 LEU A N 1
ATOM 713 C CA . LEU A 1 90 ? 5.011 -1.028 -0.288 1.00 92.25 90 LEU A CA 1
ATOM 714 C C . LEU A 1 90 ? 4.704 -0.867 -1.770 1.00 92.25 90 LEU A C 1
ATOM 716 O O . LEU A 1 90 ? 3.796 -1.515 -2.282 1.00 92.25 90 LEU A O 1
ATOM 720 N N . ALA A 1 91 ? 5.478 -0.051 -2.476 1.00 91.69 91 ALA A N 1
ATOM 721 C CA . ALA A 1 91 ? 5.545 -0.172 -3.925 1.00 91.69 91 ALA A CA 1
ATOM 722 C C . ALA A 1 91 ? 6.767 -1.018 -4.265 1.00 91.69 91 ALA A C 1
ATOM 724 O O . ALA A 1 91 ? 7.878 -0.750 -3.790 1.00 91.69 91 ALA A O 1
ATOM 725 N N . VAL A 1 92 ? 6.546 -2.061 -5.057 1.00 88.00 92 VAL A N 1
ATOM 726 C CA . VAL A 1 92 ? 7.576 -3.017 -5.456 1.00 88.00 92 VAL A CA 1
ATOM 727 C C . VAL A 1 92 ? 7.663 -3.084 -6.970 1.00 88.00 92 VAL A C 1
ATOM 729 O O . VAL A 1 92 ? 6.637 -3.039 -7.642 1.00 88.00 92 VAL A O 1
ATOM 732 N N . SER A 1 93 ? 8.874 -3.196 -7.506 1.00 84.94 93 SER A N 1
ATOM 733 C CA . SER A 1 93 ? 9.111 -3.428 -8.929 1.00 84.94 93 SER A CA 1
ATOM 734 C C . SER A 1 93 ? 9.671 -4.826 -9.177 1.00 84.94 93 SER A C 1
ATOM 736 O O . SER A 1 93 ? 10.385 -5.385 -8.335 1.00 84.94 93 SER A O 1
ATOM 738 N N . PHE A 1 94 ? 9.360 -5.362 -10.356 1.00 74.81 94 PHE A N 1
ATOM 739 C CA . PHE A 1 94 ? 9.867 -6.644 -10.847 1.00 74.81 94 PHE A CA 1
ATOM 740 C C . PHE A 1 94 ? 10.994 -6.381 -11.853 1.00 74.81 94 PHE A C 1
ATOM 742 O O . PHE A 1 94 ? 10.819 -5.566 -12.763 1.00 74.81 94 PHE A O 1
ATOM 749 N N . GLY A 1 95 ? 12.145 -7.025 -11.642 1.00 62.16 95 GLY A N 1
ATOM 750 C CA . GLY A 1 95 ? 13.286 -7.020 -12.568 1.00 62.16 95 GLY A CA 1
ATOM 751 C C . GLY A 1 95 ? 13.144 -8.080 -13.645 1.00 62.16 95 GLY A C 1
ATOM 752 O O . GLY A 1 95 ? 12.679 -9.187 -13.295 1.00 62.16 95 GLY A O 1
#

Organism: NCBI:txid47885

Nearest PDB structures (foldseek):
  7z47-assembly1_G  TM=5.844E-01  e=5.968E-01  Escherichia phage vB_EcoP_SU10
  4ufc-assembly2_B  TM=3.186E-01  e=2.432E-01  Bacteroides ovatus
  4qir-assembly1_A  TM=3.118E-01  e=1.809E+00  Neisseria meningitidis MC58

pLDDT: mean 79.35, std 17.2, range [41.19, 96.94]